Protein AF-A0A645ILR4-F1 (afdb_monomer)

pLDDT: mean 86.12, std 13.37, range [52.47, 97.88]

Solvent-accessible surface area (backbone atoms only — not comparable to full-atom values): 4582 Å² total; per-residue (Å²): 99,21,49,34,74,52,67,37,46,83,94,63,72,75,47,77,50,77,37,77,41,74,74,60,80,85,88,54,64,49,18,65,78,60,21,34,61,56,45,53,54,50,53,58,48,50,35,57,75,70,70,53,77,81,88,64,84,84,81,73,84,71,94,76,86,91,84,82,85,130

InterPro domains:
  IPR001460 Penicillin-binding protein, transpeptidase [PF00905] (2-43)
  IPR012338 Beta-lactamase/transpeptidase-like [SSF56601] (2-58)

Foldseek 3Di:
DAKDWDFDDPVDTDDIDIDDDPPDDPDDRYNCVPVVVVVVCVVVVVCVVVVNDDPDDDDDDDPDDDDDDD

Mean predicted aligned error: 8.37 Å

Secondary structure (DSSP, 8-state):
-EEEEEEE-SSS--EEEEEEESS--SS---HHHHHHHHHHHHHHHHHHHTTPPPSS--------------

Structure (mmCIF, N/CA/C/O backbone):
data_AF-A0A645ILR4-F1
#
_entry.id   AF-A0A645ILR4-F1
#
loop_
_atom_site.group_PDB
_atom_site.id
_atom_site.type_symbol
_atom_site.label_atom_id
_atom_site.label_alt_id
_atom_site.label_comp_id
_atom_site.label_asym_id
_atom_site.label_entity_id
_atom_site.label_seq_id
_atom_site.pdbx_PDB_ins_code
_atom_site.Cartn_x
_atom_site.Cartn_y
_atom_site.Cartn_z
_atom_site.occupancy
_atom_site.B_iso_or_equiv
_atom_site.auth_seq_id
_atom_site.auth_comp_id
_atom_site.auth_asym_id
_atom_site.auth_atom_id
_atom_site.pdbx_PDB_model_num
ATOM 1 N N . MET A 1 1 ? 12.824 -8.942 -11.192 1.00 79.12 1 MET A N 1
ATOM 2 C CA . MET A 1 1 ? 11.573 -8.972 -10.410 1.00 79.12 1 MET A CA 1
ATOM 3 C C . MET A 1 1 ? 11.660 -7.984 -9.258 1.00 79.12 1 MET A C 1
ATOM 5 O O . MET A 1 1 ? 12.664 -7.985 -8.555 1.00 79.12 1 MET A O 1
ATOM 9 N N . ALA A 1 2 ? 10.630 -7.158 -9.083 1.00 89.12 2 ALA A N 1
ATOM 10 C CA . ALA A 1 2 ? 10.495 -6.216 -7.975 1.00 89.12 2 ALA A CA 1
ATOM 11 C C . ALA A 1 2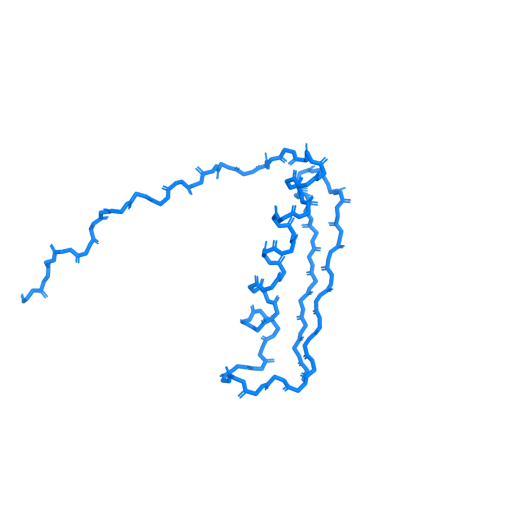 ? 9.152 -6.458 -7.273 1.00 89.12 2 ALA A C 1
ATOM 13 O O . ALA A 1 2 ? 8.128 -6.604 -7.937 1.00 89.12 2 ALA A O 1
ATOM 14 N N . SER A 1 3 ? 9.141 -6.519 -5.941 1.00 91.81 3 SER A N 1
ATOM 15 C CA . SER A 1 3 ? 7.924 -6.816 -5.178 1.00 91.81 3 SER A CA 1
ATOM 16 C C . SER A 1 3 ? 7.801 -5.978 -3.914 1.00 91.81 3 SER A C 1
ATOM 18 O O . SER A 1 3 ? 8.806 -5.671 -3.273 1.00 91.81 3 SER A O 1
ATOM 20 N N . PHE A 1 4 ? 6.566 -5.681 -3.521 1.00 95.38 4 PHE A N 1
ATOM 21 C CA . PHE A 1 4 ? 6.242 -4.990 -2.278 1.00 95.38 4 PHE A CA 1
ATOM 22 C C . PHE A 1 4 ? 5.001 -5.617 -1.640 1.00 95.38 4 PHE A C 1
ATOM 24 O O . PHE A 1 4 ? 4.024 -5.899 -2.332 1.00 95.38 4 PHE A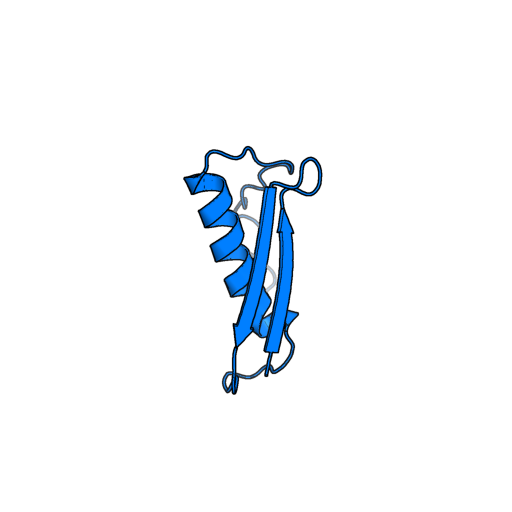 O 1
ATOM 31 N N . VAL A 1 5 ? 5.031 -5.827 -0.324 1.00 96.62 5 VAL A N 1
ATOM 32 C CA . VAL A 1 5 ? 3.890 -6.338 0.444 1.00 96.62 5 VAL A CA 1
ATOM 33 C C . VAL A 1 5 ? 3.670 -5.430 1.641 1.00 96.62 5 VAL A C 1
ATOM 35 O O . VAL A 1 5 ? 4.624 -5.077 2.331 1.00 96.62 5 VAL A O 1
ATOM 38 N N . GLY A 1 6 ? 2.418 -5.065 1.893 1.00 96.69 6 GLY A N 1
ATOM 39 C CA . GLY A 1 6 ? 2.066 -4.227 3.030 1.00 96.69 6 GLY A CA 1
ATOM 40 C C . GLY A 1 6 ? 0.653 -4.475 3.534 1.00 96.69 6 GLY A C 1
ATOM 41 O O . GLY A 1 6 ? -0.169 -5.113 2.873 1.00 96.69 6 GLY A O 1
ATOM 42 N N . ILE A 1 7 ? 0.395 -3.949 4.726 1.00 97.50 7 ILE A N 1
ATOM 43 C CA . ILE A 1 7 ? -0.859 -4.082 5.462 1.00 97.50 7 ILE A CA 1
ATOM 44 C C . ILE A 1 7 ? -1.327 -2.697 5.920 1.00 97.50 7 ILE A C 1
ATOM 46 O O . ILE A 1 7 ? -0.490 -1.866 6.272 1.00 97.50 7 ILE A O 1
ATOM 50 N N . ALA A 1 8 ? -2.634 -2.429 5.881 1.00 96.94 8 ALA A N 1
ATOM 51 C CA . ALA A 1 8 ? -3.198 -1.168 6.371 1.00 96.94 8 ALA A CA 1
ATOM 52 C C . ALA A 1 8 ? -4.693 -1.283 6.758 1.00 96.94 8 ALA A C 1
ATOM 54 O O . ALA A 1 8 ? -5.388 -2.178 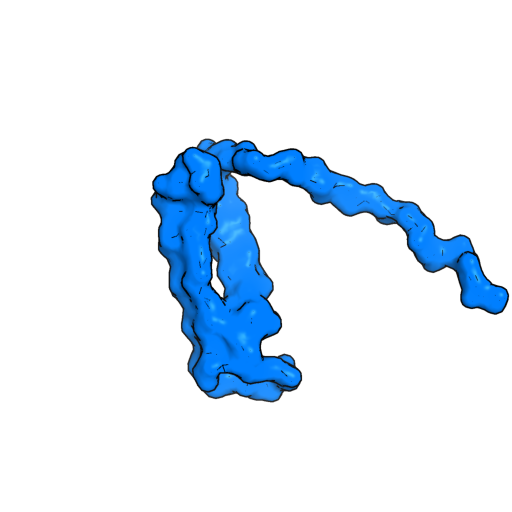6.251 1.00 96.94 8 ALA A O 1
ATOM 55 N N . PRO A 1 9 ? -5.216 -0.358 7.593 1.00 96.56 9 PRO A N 1
ATOM 56 C CA . PRO A 1 9 ? -4.479 0.561 8.486 1.00 96.56 9 PRO A CA 1
ATOM 57 C C . PRO A 1 9 ? -3.602 -0.195 9.504 1.00 96.56 9 PRO A C 1
ATOM 59 O O . PRO A 1 9 ? -3.810 -1.386 9.703 1.00 96.56 9 PRO A O 1
ATOM 62 N N . ILE A 1 10 ? -2.592 0.430 10.121 1.00 95.81 10 ILE A N 1
ATOM 63 C CA . ILE A 1 10 ? -1.716 -0.304 11.066 1.00 95.81 10 ILE A CA 1
ATOM 64 C C . ILE A 1 10 ? -2.350 -0.426 12.454 1.00 95.81 10 ILE A C 1
ATOM 66 O O . ILE A 1 10 ? -2.125 -1.406 13.161 1.00 95.81 10 ILE A O 1
ATOM 70 N N . SER A 1 11 ? -3.157 0.568 12.824 1.00 95.69 11 SER A N 1
ATOM 71 C CA . SER A 1 11 ? -3.888 0.608 14.095 1.00 95.69 11 SER A CA 1
ATOM 72 C C . SER A 1 11 ? -4.994 -0.453 14.195 1.00 95.69 11 SER A C 1
ATOM 74 O O . SER A 1 11 ? -5.172 -1.039 15.259 1.00 95.69 11 SER A O 1
ATOM 76 N N . ASP A 1 12 ? -5.699 -0.721 13.093 1.00 95.88 12 ASP A N 1
ATOM 77 C CA . ASP A 1 12 ? -6.707 -1.780 12.943 1.00 95.88 12 ASP A CA 1
ATOM 78 C C . ASP A 1 12 ? -6.569 -2.411 11.543 1.00 95.88 12 ASP A C 1
ATOM 80 O O . ASP A 1 12 ? -7.157 -1.902 10.588 1.00 95.88 12 ASP A O 1
ATOM 84 N N . PRO A 1 13 ? -5.749 -3.465 11.368 1.00 97.00 13 PRO A N 1
ATOM 85 C CA . PRO A 1 13 ? -5.468 -4.038 10.052 1.00 97.00 13 PRO A CA 1
ATOM 86 C C . PRO A 1 13 ? -6.672 -4.663 9.349 1.00 97.00 13 PRO A C 1
ATOM 88 O O . PRO A 1 13 ? -7.293 -5.599 9.850 1.00 97.00 13 PRO A O 1
ATOM 91 N N . ARG A 1 14 ? -6.962 -4.197 8.125 1.00 96.88 14 ARG A N 1
ATOM 92 C CA . ARG A 1 14 ? -8.116 -4.657 7.325 1.00 96.88 14 ARG A CA 1
ATOM 93 C C . ARG A 1 14 ? -7.744 -5.277 5.987 1.00 96.88 14 ARG A C 1
ATOM 95 O O . ARG A 1 14 ? -8.490 -6.119 5.495 1.00 96.88 14 ARG A O 1
ATOM 102 N N . LEU A 1 15 ? -6.626 -4.858 5.395 1.00 97.31 15 LEU A N 1
ATOM 103 C CA . LEU A 1 15 ? -6.206 -5.272 4.057 1.00 97.31 15 LEU A CA 1
ATOM 104 C C . LEU A 1 15 ? -4.724 -5.625 4.030 1.00 97.31 15 LEU A C 1
ATOM 106 O O . LEU A 1 15 ? -3.904 -4.893 4.579 1.00 97.31 15 LEU A O 1
ATOM 110 N N . VAL A 1 16 ? -4.388 -6.690 3.301 1.00 97.88 16 VAL A N 1
ATOM 111 C CA . VAL A 1 16 ? -3.024 -7.005 2.860 1.00 97.88 16 VAL A CA 1
ATOM 112 C C . VAL A 1 16 ? -2.980 -6.855 1.344 1.00 97.88 16 VAL A C 1
ATOM 114 O O . VAL A 1 16 ? -3.850 -7.372 0.646 1.00 97.88 16 VAL A O 1
ATOM 117 N N . VAL A 1 17 ? -1.967 -6.160 0.832 1.00 97.50 17 VAL A N 1
ATOM 118 C CA . VAL A 1 17 ? -1.742 -5.991 -0.608 1.00 97.50 17 VAL A CA 1
ATOM 119 C C . VAL A 1 17 ? -0.320 -6.425 -0.934 1.00 97.50 17 VAL A C 1
ATOM 121 O O . VAL A 1 17 ? 0.634 -5.950 -0.320 1.00 97.50 17 VAL A O 1
ATOM 124 N N . ALA A 1 18 ? -0.192 -7.312 -1.919 1.00 96.88 18 ALA A N 1
ATOM 125 C CA . ALA A 1 18 ? 1.073 -7.734 -2.502 1.00 96.88 18 ALA A CA 1
ATOM 126 C C . ALA A 1 18 ? 1.123 -7.294 -3.969 1.00 96.88 18 ALA A C 1
ATOM 128 O O . ALA A 1 18 ? 0.206 -7.576 -4.739 1.00 96.88 18 ALA A O 1
ATOM 129 N N . VAL A 1 19 ? 2.195 -6.607 -4.348 1.00 95.69 19 VAL A N 1
ATOM 130 C CA . VAL A 1 19 ? 2.456 -6.149 -5.714 1.00 95.69 19 VAL A CA 1
ATOM 131 C C . VAL A 1 19 ? 3.744 -6.799 -6.195 1.00 95.69 19 VAL A C 1
ATOM 133 O O . VAL A 1 19 ? 4.757 -6.768 -5.495 1.00 95.69 19 VAL A O 1
ATOM 136 N N . MET A 1 20 ? 3.709 -7.373 -7.394 1.00 93.44 20 MET A N 1
ATOM 137 C CA . MET A 1 20 ? 4.862 -7.952 -8.073 1.00 93.44 20 MET A CA 1
ATOM 138 C C . MET A 1 20 ? 4.927 -7.387 -9.486 1.00 93.44 20 MET A C 1
ATOM 140 O O . MET A 1 20 ? 3.931 -7.388 -10.206 1.00 93.44 20 MET A O 1
ATOM 144 N N . ILE A 1 21 ? 6.104 -6.902 -9.860 1.00 90.56 21 ILE A N 1
ATOM 145 C CA . ILE A 1 21 ? 6.412 -6.428 -11.202 1.00 90.56 21 ILE A CA 1
ATOM 146 C C . ILE A 1 21 ? 7.528 -7.314 -11.734 1.00 90.56 21 ILE A C 1
ATOM 148 O O . ILE A 1 21 ? 8.641 -7.356 -11.189 1.00 90.56 21 ILE A O 1
ATOM 152 N N . ASP A 1 22 ? 7.193 -8.054 -12.782 1.00 91.31 22 ASP A N 1
ATOM 153 C CA . ASP A 1 22 ? 8.154 -8.867 -13.501 1.00 91.31 22 ASP A CA 1
ATOM 154 C C . ASP A 1 22 ? 8.914 -8.019 -14.524 1.00 91.31 22 ASP A C 1
ATOM 156 O O . ASP A 1 22 ? 8.373 -7.051 -15.054 1.00 91.31 22 ASP A O 1
ATOM 160 N N . GLU A 1 23 ? 10.189 -8.351 -14.725 1.00 89.31 23 GLU A N 1
ATOM 161 C CA . GLU A 1 23 ? 11.085 -7.673 -15.678 1.00 89.31 23 GLU A CA 1
ATOM 162 C C . GLU A 1 23 ? 10.998 -6.120 -15.687 1.00 89.31 23 GLU A C 1
ATOM 164 O O . GLU A 1 23 ? 10.799 -5.509 -16.740 1.00 89.31 23 GLU A O 1
ATOM 169 N N . PRO A 1 24 ? 11.160 -5.424 -14.538 1.00 84.12 24 PRO A N 1
ATOM 170 C CA . PRO A 1 24 ? 11.101 -3.964 -14.520 1.00 84.12 24 PRO A CA 1
ATOM 171 C C . PRO A 1 24 ? 12.266 -3.367 -15.319 1.00 84.12 24 PRO A C 1
ATOM 173 O O . PRO A 1 24 ? 13.429 -3.640 -15.024 1.00 84.12 24 PRO A O 1
ATOM 176 N N . SER A 1 25 ? 11.948 -2.541 -16.316 1.00 80.75 25 SER A N 1
ATOM 177 C CA . SER A 1 25 ? 12.913 -1.989 -17.281 1.00 80.75 25 SER A CA 1
ATOM 178 C C . SER A 1 25 ? 13.196 -0.489 -17.109 1.00 80.75 25 SER A C 1
ATOM 180 O O . SER A 1 25 ? 14.148 0.031 -17.685 1.00 80.75 25 SER A O 1
ATOM 182 N N . ALA A 1 26 ? 12.409 0.219 -16.292 1.00 72.50 26 ALA A N 1
ATOM 183 C CA . ALA A 1 26 ? 12.434 1.679 -16.160 1.00 72.50 26 ALA A CA 1
ATOM 184 C C . ALA A 1 26 ? 13.308 2.194 -14.992 1.00 72.50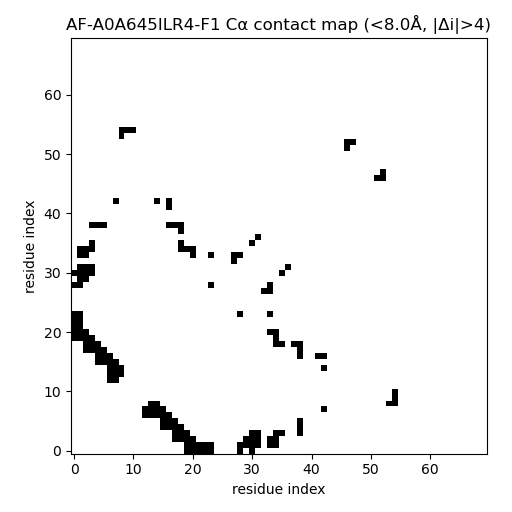 26 ALA A C 1
ATOM 186 O O . ALA A 1 26 ? 12.854 2.975 -14.160 1.00 72.50 26 ALA A O 1
ATOM 187 N N . GLY A 1 27 ? 14.575 1.774 -14.930 1.00 66.19 27 GLY A N 1
ATOM 188 C CA . GLY A 1 27 ? 15.614 2.477 -14.153 1.00 66.19 27 GLY A CA 1
ATOM 189 C C . GLY A 1 27 ? 15.774 2.135 -12.662 1.00 66.19 27 GLY A C 1
ATOM 190 O O . GLY A 1 27 ? 16.761 2.563 -12.072 1.00 66.19 27 GLY A O 1
ATOM 191 N N . SER A 1 28 ? 14.897 1.330 -12.051 1.00 69.25 28 SER A N 1
ATOM 192 C CA . SER A 1 28 ? 15.153 0.687 -10.747 1.00 69.25 28 SER A CA 1
ATOM 193 C C . SER A 1 28 ? 14.668 -0.763 -10.766 1.00 69.25 28 SER A C 1
ATOM 195 O O . SER A 1 28 ? 13.735 -1.113 -11.489 1.00 69.25 28 SER A O 1
ATOM 197 N N . HIS A 1 29 ? 15.314 -1.614 -9.972 1.00 76.00 29 HIS A N 1
ATOM 198 C CA . HIS A 1 29 ? 14.931 -3.016 -9.772 1.00 76.00 29 HIS A CA 1
ATOM 199 C C . HIS A 1 29 ? 14.531 -3.305 -8.318 1.00 76.00 29 HIS A C 1
ATOM 201 O O . HIS A 1 29 ? 14.183 -4.440 -7.989 1.00 76.00 29 HIS A O 1
ATOM 207 N N . TYR A 1 30 ? 14.566 -2.294 -7.443 1.00 77.81 30 TYR A N 1
ATOM 208 C CA . TYR A 1 30 ? 14.205 -2.451 -6.041 1.00 77.81 30 TYR A CA 1
ATOM 209 C C . TYR A 1 30 ? 12.686 -2.414 -5.853 1.00 77.81 30 TYR A C 1
ATOM 211 O O . TYR A 1 30 ? 11.986 -1.552 -6.382 1.00 77.81 30 TYR A O 1
ATOM 219 N N . GLY A 1 31 ? 12.173 -3.347 -5.047 1.00 75.44 31 GLY A N 1
ATOM 220 C CA . GLY A 1 31 ? 10.742 -3.483 -4.758 1.00 75.44 31 GLY A CA 1
ATOM 221 C C . GLY A 1 31 ? 10.083 -2.207 -4.232 1.00 75.44 31 GLY A C 1
ATOM 222 O O . GLY A 1 31 ? 8.970 -1.885 -4.636 1.00 75.44 31 GLY A O 1
ATOM 223 N N . GLY A 1 32 ? 10.788 -1.451 -3.387 1.00 75.69 32 GLY A N 1
ATOM 224 C CA . GLY A 1 32 ? 10.297 -0.184 -2.840 1.00 75.69 32 GLY A CA 1
ATOM 225 C C . GLY A 1 32 ? 10.077 0.891 -3.903 1.00 75.69 32 GLY A C 1
ATOM 226 O O . GLY A 1 32 ? 9.020 1.513 -3.919 1.00 75.69 32 GLY A O 1
ATOM 227 N N . ASP A 1 33 ? 11.022 1.062 -4.825 1.00 84.75 33 ASP A N 1
ATOM 228 C CA . ASP A 1 33 ? 10.959 2.132 -5.827 1.00 84.75 33 ASP A CA 1
ATOM 229 C C . ASP A 1 33 ? 9.980 1.809 -6.958 1.00 84.75 33 ASP A C 1
ATOM 231 O O . ASP A 1 33 ? 9.284 2.692 -7.454 1.00 84.75 33 ASP A O 1
ATOM 235 N N . VAL A 1 34 ? 9.923 0.539 -7.373 1.00 88.19 34 VAL A N 1
ATOM 236 C CA . VAL A 1 34 ? 9.113 0.117 -8.524 1.00 88.19 34 VAL A CA 1
ATOM 237 C C . VAL A 1 34 ? 7.695 -0.265 -8.091 1.00 88.19 34 VAL A C 1
ATOM 239 O O . VAL A 1 34 ? 6.718 0.228 -8.649 1.00 88.19 34 VAL A O 1
ATOM 242 N N . ALA A 1 35 ? 7.559 -1.141 -7.090 1.00 91.44 35 ALA A N 1
ATOM 243 C CA . ALA A 1 35 ? 6.263 -1.679 -6.667 1.00 91.44 35 ALA A CA 1
ATOM 244 C C . ALA A 1 35 ? 5.604 -0.861 -5.538 1.00 91.44 35 ALA A C 1
ATOM 246 O O . ALA A 1 35 ? 4.381 -0.902 -5.392 1.00 91.44 35 ALA A O 1
ATOM 247 N N . GLY A 1 36 ? 6.375 -0.077 -4.775 1.00 93.00 36 GLY A N 1
ATOM 248 C CA . GLY A 1 36 ? 5.864 0.777 -3.696 1.00 93.00 36 GLY A CA 1
ATOM 249 C C . GLY A 1 36 ? 4.865 1.855 -4.149 1.00 93.00 36 GLY A C 1
ATOM 250 O O . GLY A 1 36 ? 3.794 1.963 -3.543 1.00 93.00 36 GLY A O 1
ATOM 251 N N . PRO A 1 37 ? 5.122 2.620 -5.231 1.00 93.62 37 PRO A N 1
ATOM 252 C CA . PRO A 1 37 ? 4.162 3.607 -5.729 1.00 93.62 37 PRO A CA 1
ATOM 253 C C . PRO A 1 37 ? 2.824 2.983 -6.146 1.00 93.62 37 PRO A C 1
ATOM 255 O O . PRO A 1 37 ? 1.764 3.529 -5.833 1.00 93.62 37 PRO A O 1
ATOM 258 N N . ALA A 1 38 ? 2.862 1.813 -6.794 1.00 94.50 38 ALA A N 1
ATOM 259 C CA . ALA A 1 38 ? 1.662 1.060 -7.150 1.00 94.50 38 ALA A CA 1
ATOM 260 C C . ALA A 1 38 ? 0.910 0.578 -5.897 1.00 94.50 38 ALA A C 1
ATOM 262 O O . ALA A 1 38 ? -0.302 0.770 -5.799 1.00 94.50 38 ALA A O 1
ATOM 263 N N . PHE A 1 39 ? 1.626 0.034 -4.905 1.00 96.88 39 PHE A N 1
ATOM 264 C CA . PHE A 1 39 ? 1.048 -0.343 -3.612 1.00 96.88 39 PHE A CA 1
ATOM 265 C C . PHE A 1 39 ? 0.315 0.833 -2.946 1.00 96.88 39 PHE A C 1
ATOM 267 O O . PHE A 1 39 ? -0.831 0.669 -2.529 1.00 96.88 39 PHE A O 1
ATOM 274 N N . SER A 1 40 ? 0.933 2.018 -2.887 1.00 95.25 40 SER A N 1
ATOM 275 C CA . SER A 1 40 ? 0.350 3.208 -2.245 1.00 95.25 40 SER A CA 1
ATOM 276 C C . SER A 1 40 ? -0.984 3.616 -2.883 1.00 95.25 40 SER A C 1
ATOM 278 O O . SER A 1 40 ? -1.980 3.834 -2.185 1.00 95.25 40 SER A O 1
ATOM 280 N N . GLN A 1 41 ? -1.042 3.636 -4.219 1.00 96.44 41 GLN A N 1
ATOM 281 C CA . GLN A 1 41 ? -2.265 3.966 -4.955 1.00 96.44 41 GLN A CA 1
ATOM 282 C C . GLN A 1 41 ? -3.362 2.913 -4.755 1.00 96.44 41 GLN A C 1
ATOM 284 O O . GLN A 1 41 ? -4.515 3.272 -4.501 1.00 96.44 41 GLN A O 1
ATOM 289 N N . ILE A 1 42 ? -3.004 1.625 -4.829 1.00 97.44 42 ILE A N 1
ATOM 290 C CA . ILE A 1 42 ? -3.944 0.507 -4.662 1.00 97.44 42 ILE A CA 1
ATOM 291 C C . ILE A 1 42 ? -4.506 0.492 -3.241 1.00 97.44 42 ILE A C 1
ATOM 293 O O . ILE A 1 42 ? -5.723 0.504 -3.072 1.00 97.44 42 ILE A O 1
ATOM 297 N N . MET A 1 43 ? -3.643 0.512 -2.221 1.00 97.44 43 MET A N 1
ATOM 298 C CA . MET A 1 43 ? -4.062 0.476 -0.820 1.00 97.44 43 MET A CA 1
ATOM 299 C C . MET A 1 43 ? -4.914 1.701 -0.473 1.00 97.44 43 MET A C 1
ATOM 301 O O . MET A 1 43 ? -6.026 1.560 0.036 1.00 97.44 43 MET A O 1
ATOM 305 N N . GLY A 1 44 ? -4.454 2.908 -0.821 1.00 95.88 44 GLY A N 1
ATOM 306 C CA . GLY A 1 44 ? -5.203 4.139 -0.565 1.00 95.88 44 GLY A CA 1
ATOM 307 C C . GLY A 1 44 ? -6.544 4.198 -1.306 1.00 95.88 44 GLY A C 1
ATOM 308 O O . GLY A 1 44 ? -7.517 4.744 -0.786 1.00 95.88 44 GLY A O 1
ATOM 309 N N . GLY A 1 45 ? -6.625 3.641 -2.518 1.00 96.50 45 GLY A N 1
ATOM 310 C CA . GLY A 1 45 ? -7.875 3.495 -3.270 1.00 96.50 45 GLY A CA 1
ATOM 311 C C . GLY A 1 45 ? -8.832 2.481 -2.650 1.00 96.50 45 GLY A C 1
ATOM 312 O O . GLY A 1 45 ? -10.016 2.782 -2.484 1.00 96.50 45 GLY A O 1
ATOM 313 N N . ALA A 1 46 ? -8.321 1.314 -2.261 1.00 97.44 46 ALA A N 1
ATOM 314 C CA . ALA A 1 46 ? -9.107 0.244 -1.657 1.00 97.44 46 ALA A CA 1
ATOM 315 C C . ALA A 1 46 ? -9.716 0.675 -0.317 1.00 97.44 46 ALA A C 1
ATOM 317 O O . ALA A 1 46 ? -10.921 0.527 -0.126 1.00 97.44 46 ALA A O 1
ATOM 318 N N . LEU A 1 47 ? -8.922 1.288 0.569 1.00 96.56 47 LEU A N 1
ATOM 319 C CA . LEU A 1 47 ? -9.405 1.793 1.859 1.00 96.56 47 LEU A CA 1
ATOM 320 C C . LEU A 1 47 ? -10.543 2.810 1.681 1.00 96.56 47 LEU A C 1
ATOM 322 O O . LEU A 1 47 ? -11.585 2.676 2.319 1.00 96.56 47 LEU A O 1
ATOM 326 N N . ARG A 1 48 ? -10.391 3.769 0.753 1.00 95.12 48 ARG A N 1
ATOM 327 C CA . ARG A 1 48 ? -11.442 4.754 0.433 1.00 95.12 48 ARG A CA 1
ATOM 328 C C . ARG A 1 48 ? -12.695 4.102 -0.140 1.00 95.12 48 ARG A C 1
ATOM 330 O O . ARG A 1 48 ? -13.798 4.458 0.256 1.00 95.12 48 ARG A O 1
ATOM 337 N N . THR A 1 49 ? -12.525 3.147 -1.050 1.00 97.62 49 THR A N 1
ATOM 338 C CA . THR A 1 49 ? -13.643 2.427 -1.682 1.00 97.62 49 THR A CA 1
ATOM 339 C C . THR A 1 49 ? -14.440 1.624 -0.655 1.00 97.62 49 THR A C 1
ATOM 341 O O . THR A 1 49 ? -15.661 1.552 -0.740 1.00 97.62 49 THR A O 1
ATOM 344 N N . LEU A 1 50 ? -13.758 1.058 0.343 1.00 97.06 50 LEU A N 1
ATOM 345 C CA . LEU A 1 50 ? -14.366 0.277 1.420 1.00 97.06 50 LEU A CA 1
ATOM 346 C C . LEU A 1 50 ? -14.828 1.129 2.615 1.00 97.06 50 LEU A C 1
ATOM 348 O O . LEU A 1 50 ? -15.323 0.574 3.593 1.00 97.06 50 LEU A O 1
ATOM 352 N N . GLY A 1 51 ? -14.669 2.457 2.561 1.00 95.75 51 GLY A N 1
ATOM 353 C CA . GLY A 1 51 ? -15.062 3.361 3.646 1.00 95.75 51 GLY A CA 1
ATOM 354 C C . GLY A 1 51 ? -14.241 3.199 4.931 1.00 95.75 51 GLY A C 1
ATOM 355 O O . GLY A 1 51 ? -14.727 3.529 6.011 1.00 95.75 51 GLY A O 1
ATOM 356 N N . ILE A 1 52 ? -13.015 2.677 4.842 1.00 96.25 52 ILE A N 1
ATOM 357 C CA . ILE A 1 52 ? -12.123 2.510 5.994 1.00 96.25 52 ILE A CA 1
ATOM 358 C C . ILE A 1 52 ? -11.482 3.864 6.319 1.00 96.25 52 ILE A C 1
ATOM 360 O O . ILE A 1 52 ? -10.878 4.500 5.452 1.00 96.25 52 ILE A O 1
ATOM 364 N N . ALA A 1 53 ? -11.633 4.313 7.566 1.00 92.19 53 ALA A N 1
ATOM 365 C CA . ALA A 1 53 ? -11.125 5.604 8.013 1.00 92.19 53 ALA A CA 1
ATOM 366 C C . ALA A 1 53 ? -9.580 5.643 8.019 1.00 92.19 53 ALA A C 1
ATOM 368 O O . ALA A 1 53 ? -8.950 4.643 8.371 1.00 92.19 53 ALA A O 1
ATOM 369 N N . PRO A 1 54 ? -8.959 6.785 7.665 1.00 90.88 54 PRO A N 1
ATOM 370 C CA . PRO A 1 54 ? -7.522 6.985 7.834 1.00 90.88 54 PRO A CA 1
ATOM 371 C C . PRO A 1 54 ? -7.117 6.915 9.310 1.00 90.88 54 PRO A C 1
ATOM 373 O O . PRO A 1 54 ? -7.810 7.465 10.165 1.00 90.88 54 PRO A O 1
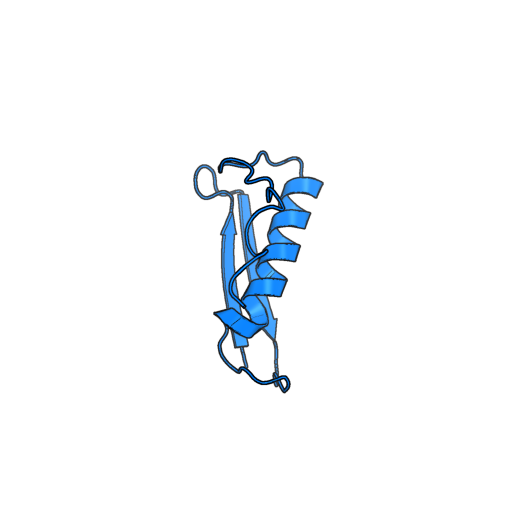ATOM 376 N N . ASP A 1 55 ? -5.965 6.310 9.598 1.00 92.81 55 ASP A N 1
ATOM 377 C CA . ASP A 1 55 ? -5.381 6.253 10.945 1.00 92.81 55 ASP A CA 1
ATOM 378 C C . ASP A 1 55 ? -4.191 7.203 11.144 1.00 92.81 55 ASP A C 1
ATOM 380 O O . ASP A 1 55 ? -3.618 7.273 12.231 1.00 92.81 55 ASP A O 1
ATOM 384 N N . ALA A 1 56 ? -3.850 7.975 10.111 1.00 88.69 56 ALA A N 1
ATOM 385 C CA . ALA A 1 56 ? -2.832 9.012 10.144 1.00 88.69 56 ALA A CA 1
ATOM 386 C C . ALA A 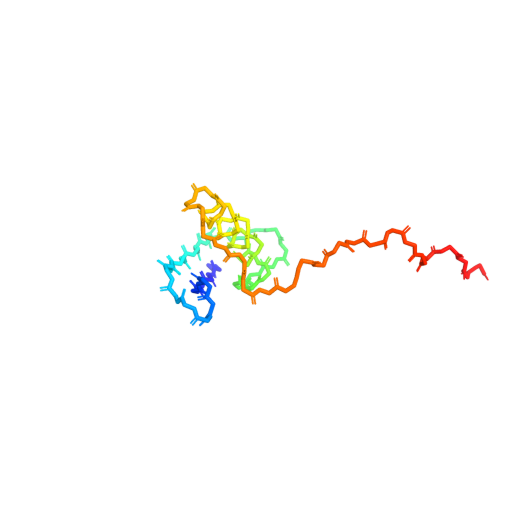1 56 ? -3.433 10.386 9.790 1.00 88.69 56 ALA A C 1
ATOM 388 O O . ALA A 1 56 ? -4.380 10.460 8.997 1.00 88.69 56 ALA A O 1
ATOM 389 N N . PRO A 1 57 ? -2.876 11.490 10.328 1.00 84.94 57 PRO A N 1
ATOM 390 C CA . PRO A 1 57 ? -3.277 12.837 9.942 1.00 84.94 57 PRO A CA 1
ATOM 391 C C . PRO A 1 57 ? -3.133 13.050 8.434 1.00 84.94 57 PRO A C 1
ATOM 393 O O . PRO A 1 57 ? -2.105 12.718 7.841 1.00 84.94 57 PRO A O 1
ATOM 396 N N . ILE A 1 58 ? -4.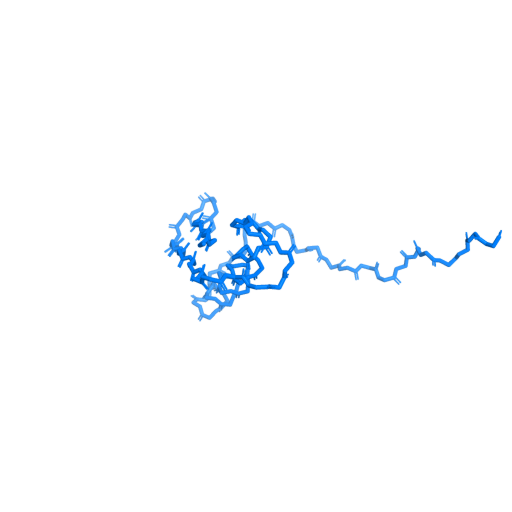150 13.652 7.818 1.00 81.69 58 ILE A N 1
ATOM 397 C CA . ILE A 1 58 ? -4.098 14.019 6.405 1.00 81.69 58 ILE A CA 1
ATOM 398 C C . ILE A 1 58 ? -3.146 15.205 6.252 1.00 81.69 58 ILE A C 1
ATOM 400 O O . ILE A 1 58 ? -3.451 16.320 6.674 1.00 81.69 58 ILE A O 1
ATOM 404 N N . GLN A 1 59 ? -1.988 14.964 5.642 1.00 78.38 59 GLN A N 1
ATOM 405 C CA . GLN A 1 59 ? -1.066 16.029 5.267 1.00 78.38 59 GLN A CA 1
ATOM 406 C C . GLN A 1 59 ? -1.542 16.649 3.955 1.00 78.38 59 GLN A C 1
ATOM 408 O O . GLN A 1 59 ? -1.449 16.041 2.889 1.00 78.38 59 GLN A O 1
ATOM 413 N N . VAL A 1 60 ? -2.082 17.863 4.037 1.00 76.25 60 VAL A N 1
ATOM 414 C CA . VAL A 1 60 ? -2.396 18.666 2.855 1.00 76.25 60 VAL A CA 1
ATOM 415 C C . VAL A 1 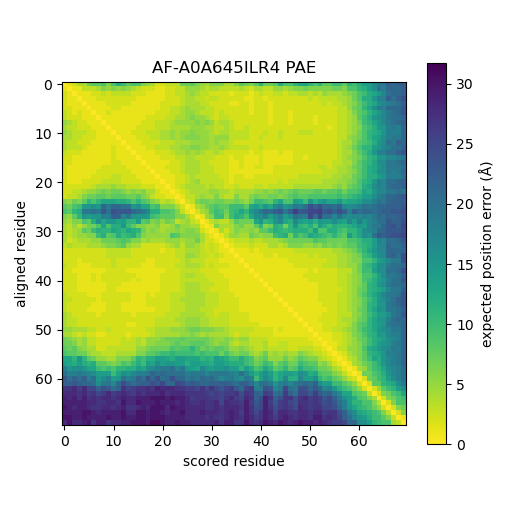60 ? -1.104 19.357 2.436 1.00 76.25 60 VAL A C 1
ATOM 417 O O . VAL A 1 60 ? -0.543 20.124 3.215 1.00 76.25 60 VAL A O 1
ATOM 420 N N . ALA A 1 61 ? -0.607 19.071 1.233 1.00 68.12 61 ALA A N 1
ATOM 421 C CA . ALA A 1 61 ? 0.580 19.736 0.711 1.00 68.12 61 ALA A CA 1
ATOM 422 C C . ALA A 1 61 ? 0.292 21.240 0.550 1.00 68.12 61 ALA A C 1
ATOM 424 O O . ALA A 1 61 ? -0.403 21.654 -0.378 1.00 68.12 61 ALA A O 1
ATOM 425 N N . THR A 1 62 ? 0.798 22.066 1.465 1.00 65.44 62 THR A N 1
ATOM 426 C CA . THR A 1 62 ? 0.814 23.521 1.301 1.00 65.44 62 THR A CA 1
ATOM 427 C C . THR A 1 62 ? 1.863 23.864 0.252 1.00 65.44 62 THR A C 1
ATOM 429 O O . THR A 1 62 ? 3.055 23.653 0.466 1.00 65.44 62 THR A O 1
ATOM 432 N N . ALA A 1 63 ? 1.417 24.353 -0.901 1.00 63.03 63 ALA A N 1
ATOM 433 C CA . ALA A 1 63 ? 2.277 24.757 -2.003 1.00 63.03 63 ALA A CA 1
ATOM 434 C C . ALA A 1 63 ? 2.954 26.109 -1.715 1.00 63.03 63 ALA A C 1
ATOM 436 O O . ALA A 1 63 ? 2.592 27.103 -2.329 1.00 63.03 63 ALA A O 1
ATOM 437 N N . GLU A 1 64 ? 3.925 26.170 -0.800 1.00 61.25 64 GLU A N 1
ATOM 438 C CA . GLU A 1 64 ? 4.813 27.333 -0.661 1.00 61.25 64 GLU A CA 1
ATOM 439 C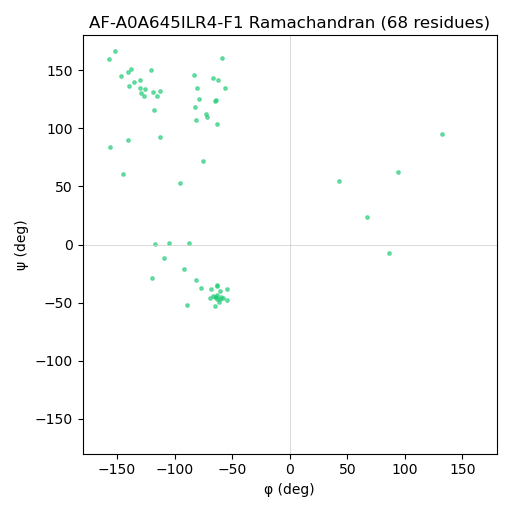 C . GLU A 1 64 ? 6.229 26.928 -0.214 1.00 61.25 64 GLU A C 1
ATOM 441 O O . GLU A 1 64 ? 6.395 26.051 0.628 1.00 61.25 64 GLU A O 1
ATOM 446 N N . GLN A 1 65 ? 7.219 27.671 -0.736 1.00 59.06 65 GLN A N 1
ATOM 447 C CA . GLN A 1 65 ? 8.656 27.704 -0.400 1.00 59.06 65 GLN A CA 1
ATOM 448 C C . GLN A 1 65 ? 9.619 26.823 -1.233 1.00 59.06 65 GLN A C 1
ATOM 450 O O . GLN A 1 65 ? 10.360 26.016 -0.688 1.00 59.06 65 GLN A O 1
ATOM 455 N N . ASP A 1 66 ? 9.716 27.088 -2.543 1.00 52.47 66 ASP A N 1
ATOM 456 C CA . ASP A 1 66 ? 11.039 27.191 -3.197 1.00 52.47 66 ASP A CA 1
ATOM 457 C C . ASP A 1 66 ? 11.015 28.261 -4.303 1.00 52.47 66 ASP A C 1
ATOM 459 O O . ASP A 1 66 ? 11.158 28.011 -5.499 1.00 52.47 66 ASP A O 1
ATOM 463 N N . LYS A 1 67 ? 10.731 29.503 -3.895 1.00 58.62 67 LYS A N 1
ATOM 464 C CA . LYS A 1 67 ? 10.995 30.682 -4.720 1.00 58.62 67 LYS A CA 1
ATOM 465 C C . LYS A 1 67 ? 12.086 31.488 -4.036 1.00 58.62 67 LYS A C 1
ATOM 467 O O . LYS A 1 67 ? 11.799 32.358 -3.222 1.00 58.62 67 LYS A O 1
ATOM 472 N N . GLY A 1 68 ? 13.327 31.216 -4.418 1.00 53.12 68 GLY A N 1
ATOM 473 C CA . GLY A 1 68 ? 14.425 32.155 -4.235 1.00 53.12 68 GLY A CA 1
ATOM 474 C C . GLY A 1 68 ? 15.673 31.537 -3.636 1.00 53.12 68 GLY A C 1
ATOM 475 O O . GLY A 1 68 ? 15.829 31.530 -2.421 1.00 53.12 68 GLY A O 1
ATOM 476 N N . LYS A 1 69 ? 16.597 31.149 -4.516 1.00 58.19 69 LYS A N 1
ATOM 477 C CA . LYS A 1 69 ? 18.038 31.396 -4.383 1.00 58.19 69 LYS A CA 1
ATOM 478 C C . LYS A 1 69 ? 18.644 31.355 -5.787 1.00 58.19 69 LYS A C 1
ATOM 480 O O . LYS A 1 69 ? 19.061 30.308 -6.272 1.00 58.19 69 LYS A O 1
ATOM 485 N N . LEU A 1 70 ? 18.548 32.510 -6.449 1.00 57.41 70 LEU A N 1
ATOM 486 C CA . LEU A 1 70 ? 19.463 32.909 -7.519 1.00 57.41 70 LEU A CA 1
ATOM 487 C C . LEU A 1 70 ? 20.832 33.200 -6.896 1.00 57.41 70 LEU A C 1
ATOM 489 O O . LEU A 1 70 ? 20.831 33.727 -5.757 1.00 57.41 70 LEU A O 1
#

Organism: NCBI:txid1076179

Sequence (70 aa):
MASFVGIAPISDPRLVVAVMIDEPSAGSHYGGDVAGPAFSQIMGGALRTLGIAPDAPIQVATAEQDKGKL

Radius of gyration: 15.97 Å; Cα contacts (8 Å, |Δi|>4): 82; chains: 1; bounding box: 34×42×31 Å